Protein AF-A0A972WAC1-F1 (afdb_monomer)

Mean predicted aligned error: 2.47 Å

Secondary structure (DSSP, 8-state):
---EEEEEES-SSSSSHHHHHHHHHHT---EEEEEPHHHHHHHGGGSTTS-S-EEEETTB-

Radius of gyration: 11.5 Å; Cα contacts (8 Å, |Δi|>4): 78; chains: 1; bounding box: 31×18×28 Å

Solvent-accessible surface area (backbone atoms only — not comparable to full-atom values): 3712 Å² total; per-residue (Å²): 132,82,49,38,38,40,38,27,63,83,54,97,49,75,83,44,36,67,57,55,52,50,32,60,77,69,71,50,80,62,45,79,45,64,39,54,72,69,60,44,65,74,47,28,84,79,36,98,76,58,57,76,56,41,61,29,52,72,87,43,115

Structure (mmCIF, N/CA/C/O backbone):
data_AF-A0A972WAC1-F1
#
_entry.id   AF-A0A972WAC1-F1
#
loop_
_atom_site.group_PDB
_atom_site.id
_atom_site.type_symbol
_atom_site.label_atom_id
_atom_site.label_alt_id
_atom_site.label_comp_id
_atom_site.label_asym_id
_atom_site.label_entity_id
_atom_site.label_seq_id
_atom_site.pdbx_PDB_ins_code
_atom_site.Cartn_x
_atom_site.Cartn_y
_atom_site.Cartn_z
_atom_site.occupancy
_atom_site.B_iso_or_equiv
_atom_site.auth_seq_id
_atom_site.auth_comp_id
_atom_site.auth_asym_id
_atom_site.auth_atom_id
_atom_site.pdbx_PDB_model_num
ATOM 1 N N . MET A 1 1 ? -7.074 6.851 17.969 1.00 71.88 1 MET A N 1
ATOM 2 C CA . MET A 1 1 ? -7.560 6.150 16.762 1.00 71.88 1 MET A CA 1
ATOM 3 C C . MET A 1 1 ? -6.354 5.523 16.102 1.00 71.88 1 MET A C 1
ATOM 5 O O . MET A 1 1 ? -5.291 6.126 16.202 1.00 71.88 1 MET A O 1
ATOM 9 N N . SER A 1 2 ? -6.499 4.337 15.513 1.00 89.62 2 SER A N 1
ATOM 10 C CA . SER A 1 2 ? -5.394 3.704 14.789 1.00 89.62 2 SER A CA 1
ATOM 11 C C . SER A 1 2 ? -5.020 4.514 13.551 1.00 89.62 2 SER A C 1
ATOM 13 O O . SER A 1 2 ? -5.904 5.101 12.923 1.00 89.62 2 SER A O 1
ATOM 15 N N . SER A 1 3 ? -3.732 4.558 13.216 1.00 95.50 3 SER A N 1
ATOM 16 C CA . SER A 1 3 ? -3.254 5.156 11.970 1.00 95.50 3 SER A CA 1
ATOM 17 C C . SER A 1 3 ? -3.226 4.110 10.859 1.00 95.50 3 SER A C 1
ATOM 19 O O . SER A 1 3 ? -2.785 2.978 11.060 1.00 95.50 3 SER A O 1
ATOM 21 N N . TYR A 1 4 ? -3.705 4.496 9.679 1.00 98.25 4 TYR A N 1
ATOM 22 C CA . TYR A 1 4 ? -3.760 3.635 8.503 1.00 98.25 4 TYR A CA 1
ATOM 23 C C . TYR A 1 4 ? -3.002 4.285 7.353 1.00 98.25 4 TYR A C 1
ATOM 25 O O . TYR A 1 4 ? -3.243 5.451 7.041 1.00 98.25 4 TYR A O 1
ATOM 33 N N . LYS A 1 5 ? -2.131 3.521 6.693 1.00 98.12 5 LYS A N 1
ATOM 34 C CA . LYS A 1 5 ? -1.463 3.943 5.457 1.00 98.12 5 LYS A CA 1
ATOM 35 C C . LYS A 1 5 ? -1.549 2.840 4.417 1.00 98.12 5 LYS A C 1
ATOM 37 O O . LYS A 1 5 ? -1.075 1.727 4.641 1.00 98.12 5 LYS A O 1
ATOM 42 N N . LEU A 1 6 ? -2.138 3.156 3.272 1.00 97.88 6 LEU A N 1
ATOM 43 C CA . LEU A 1 6 ? -2.191 2.277 2.113 1.00 97.88 6 LEU A CA 1
ATOM 44 C C . LEU A 1 6 ? -1.136 2.725 1.104 1.00 97.88 6 LEU A C 1
ATOM 46 O O . LEU A 1 6 ? -1.241 3.808 0.540 1.00 97.88 6 LEU A O 1
ATOM 50 N N . SER A 1 7 ? -0.155 1.869 0.833 1.00 97.94 7 SER A N 1
ATOM 51 C CA . SER A 1 7 ? 0.828 2.079 -0.227 1.00 97.94 7 SER A CA 1
ATOM 52 C C . SER A 1 7 ? 0.451 1.296 -1.483 1.00 97.94 7 SER A C 1
ATOM 54 O O . SER A 1 7 ? 0.360 0.063 -1.461 1.00 97.94 7 SER A O 1
ATOM 56 N N . TYR A 1 8 ? 0.252 1.996 -2.601 1.00 98.12 8 TYR A N 1
ATOM 57 C CA . TYR A 1 8 ? 0.006 1.392 -3.916 1.00 98.12 8 TYR A CA 1
ATOM 58 C C . TYR A 1 8 ? 0.466 2.315 -5.052 1.00 98.12 8 TYR A C 1
ATOM 60 O O . TYR A 1 8 ? 0.857 3.453 -4.820 1.00 98.12 8 TYR A O 1
ATOM 68 N N . PHE A 1 9 ? 0.423 1.828 -6.292 1.00 97.81 9 PHE A N 1
ATOM 69 C CA . PHE A 1 9 ? 0.675 2.673 -7.456 1.00 97.81 9 PHE A CA 1
ATOM 70 C C . PHE A 1 9 ? -0.411 3.738 -7.632 1.00 97.81 9 PHE A C 1
ATOM 72 O O . PHE A 1 9 ? -1.573 3.543 -7.243 1.00 97.81 9 PHE A O 1
ATOM 79 N N . ASP A 1 10 ? -0.032 4.836 -8.286 1.00 96.25 10 ASP A N 1
ATOM 80 C CA . ASP A 1 10 ? -0.954 5.878 -8.739 1.00 96.25 10 ASP A CA 1
ATOM 81 C C . ASP A 1 10 ? -1.774 5.418 -9.958 1.00 96.25 10 ASP A C 1
ATOM 83 O O . ASP A 1 10 ? -1.617 5.891 -11.083 1.00 96.25 10 ASP A O 1
ATOM 87 N N . PHE A 1 11 ? -2.620 4.413 -9.737 1.00 92.62 11 PHE A N 1
ATOM 88 C CA . PHE A 1 11 ? -3.586 3.920 -10.708 1.00 92.62 11 PHE A CA 1
ATOM 89 C C . PHE A 1 11 ? -5.007 4.196 -10.235 1.00 92.62 11 PHE A C 1
ATOM 91 O O . PHE A 1 11 ? -5.348 3.981 -9.068 1.00 92.62 11 PHE A O 1
ATOM 98 N N . ASN A 1 12 ? -5.847 4.588 -11.191 1.00 86.31 12 ASN A N 1
ATOM 99 C CA . ASN A 1 12 ? -7.294 4.590 -11.035 1.00 86.31 12 ASN A CA 1
ATOM 100 C C . ASN A 1 12 ? -7.776 3.136 -11.157 1.00 86.31 12 ASN A C 1
ATOM 102 O O . ASN A 1 12 ? -7.931 2.622 -12.266 1.00 86.31 12 ASN A O 1
ATOM 106 N N . GLY A 1 13 ? -7.928 2.446 -10.022 1.00 91.44 13 GLY A N 1
ATOM 107 C CA . GLY A 1 13 ? -8.262 1.022 -9.969 1.00 91.44 13 GLY A CA 1
ATOM 108 C C . GLY A 1 13 ? -7.107 0.110 -9.532 1.00 91.44 13 GLY A C 1
ATOM 109 O O . GLY A 1 13 ? -6.202 0.486 -8.786 1.00 91.44 13 GLY A O 1
ATOM 110 N N . GLY A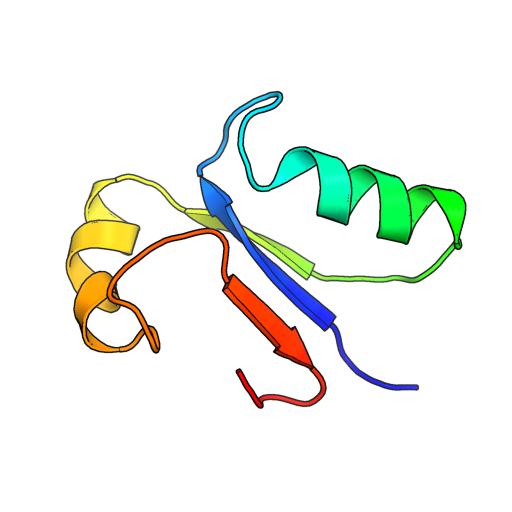 1 14 ? -7.150 -1.142 -9.992 1.00 94.94 14 GLY A N 1
ATOM 111 C CA . GLY A 1 14 ? -6.159 -2.161 -9.644 1.00 94.94 14 GLY A CA 1
ATOM 112 C C . GLY A 1 14 ? -6.374 -2.769 -8.257 1.00 94.94 14 GLY A C 1
ATOM 113 O O . GLY A 1 14 ? -7.484 -2.803 -7.733 1.00 94.94 14 GLY A O 1
ATOM 114 N N . ARG A 1 15 ? -5.303 -3.310 -7.668 1.00 96.12 15 ARG A N 1
ATOM 115 C CA . ARG A 1 15 ? -5.386 -4.094 -6.422 1.00 96.12 15 ARG A CA 1
ATOM 116 C C . ARG A 1 15 ? -5.526 -3.235 -5.160 1.00 96.12 15 ARG A C 1
ATOM 118 O O . ARG A 1 15 ? -6.001 -3.756 -4.159 1.00 96.12 15 ARG A O 1
ATOM 125 N N . GLY A 1 16 ? -5.123 -1.962 -5.198 1.00 96.56 16 GLY A N 1
ATOM 126 C CA . GLY A 1 16 ? -5.272 -1.031 -4.070 1.00 96.56 16 GLY A CA 1
ATOM 127 C C . GLY A 1 16 ? -6.674 -0.424 -3.946 1.00 96.56 16 GLY A C 1
ATOM 128 O O . GLY A 1 16 ? -7.100 -0.077 -2.849 1.00 96.56 16 GLY A O 1
ATOM 129 N N . GLU A 1 17 ? -7.422 -0.348 -5.047 1.00 97.38 17 GLU A N 1
ATOM 130 C CA . GLU A 1 17 ? -8.719 0.336 -5.091 1.00 97.38 17 GLU A CA 1
ATOM 131 C C . GLU A 1 17 ? -9.792 -0.246 -4.159 1.00 97.38 17 GLU A C 1
ATOM 133 O O . GLU A 1 17 ? -10.460 0.537 -3.482 1.00 97.38 17 GLU A O 1
ATOM 138 N N . PRO A 1 18 ? -9.947 -1.581 -4.025 1.00 97.75 18 PRO A N 1
ATOM 139 C CA . PRO A 1 18 ? -10.922 -2.137 -3.089 1.00 97.75 18 PRO A CA 1
ATOM 140 C C . PRO A 1 18 ? -10.701 -1.669 -1.644 1.00 97.75 18 PRO A C 1
ATOM 142 O O . PRO A 1 18 ? -11.666 -1.466 -0.912 1.00 97.75 18 PRO A O 1
ATOM 145 N N . VAL A 1 19 ? -9.442 -1.456 -1.240 1.00 97.50 19 VAL A N 1
ATOM 146 C CA . VAL A 1 19 ? -9.097 -0.981 0.107 1.00 97.50 19 VAL A CA 1
ATOM 147 C C . VAL A 1 19 ? -9.441 0.503 0.270 1.00 97.50 19 VAL A C 1
ATOM 149 O O . VAL A 1 19 ? -10.030 0.873 1.283 1.00 97.50 19 VAL A O 1
ATOM 152 N N . ARG A 1 20 ? -9.166 1.342 -0.741 1.00 97.81 20 ARG A N 1
ATOM 153 C CA . ARG A 1 20 ? -9.577 2.762 -0.741 1.00 97.81 20 ARG A CA 1
ATOM 154 C C . ARG A 1 20 ? -11.091 2.903 -0.596 1.00 97.81 20 ARG A C 1
ATOM 156 O O . ARG A 1 20 ? -11.564 3.651 0.255 1.00 97.81 20 ARG A O 1
ATOM 163 N N . ILE A 1 21 ? -11.849 2.138 -1.386 1.00 97.81 21 ILE A N 1
ATOM 164 C CA . ILE A 1 21 ? -13.317 2.123 -1.326 1.00 97.81 21 ILE A CA 1
ATOM 165 C C . ILE A 1 21 ? -13.792 1.718 0.071 1.00 97.81 21 ILE A C 1
ATOM 167 O O . ILE A 1 21 ? -14.687 2.363 0.609 1.00 97.81 21 ILE A O 1
ATOM 171 N N . ALA A 1 22 ? -13.188 0.690 0.676 1.00 98.19 22 ALA A N 1
ATOM 172 C CA . ALA A 1 22 ? -13.552 0.245 2.017 1.00 98.19 22 ALA A CA 1
ATOM 173 C C . ALA A 1 22 ? -13.331 1.339 3.077 1.00 98.19 22 ALA A C 1
ATOM 175 O O . ALA A 1 22 ? -14.232 1.589 3.877 1.00 98.19 22 ALA A O 1
ATOM 176 N N . PHE A 1 23 ? -12.184 2.029 3.056 1.00 97.88 23 PHE A N 1
ATOM 177 C CA . PHE A 1 23 ? -11.916 3.135 3.982 1.00 97.88 23 PHE A CA 1
ATOM 178 C C .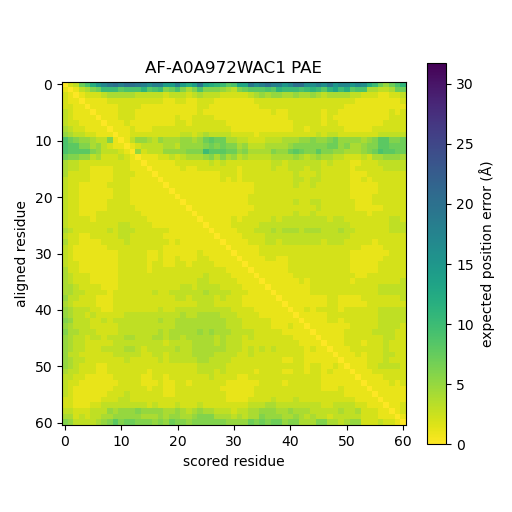 PHE A 1 23 ? -12.909 4.287 3.818 1.00 97.88 23 PHE A C 1
ATOM 180 O O . PHE A 1 23 ? -13.500 4.734 4.802 1.00 97.88 23 PHE A O 1
ATOM 187 N N . HIS A 1 24 ? -13.157 4.719 2.579 1.00 97.75 24 HIS A N 1
ATOM 188 C CA . HIS A 1 24 ? -14.117 5.788 2.306 1.00 97.75 24 HIS A CA 1
ATOM 189 C C . HIS A 1 24 ? -15.549 5.401 2.692 1.00 97.75 24 HIS A C 1
ATOM 191 O O . HIS A 1 24 ? -16.241 6.198 3.321 1.00 97.75 24 HIS A O 1
ATOM 197 N N . ALA A 1 25 ? -15.989 4.180 2.374 1.00 98.44 25 ALA A N 1
ATOM 198 C CA 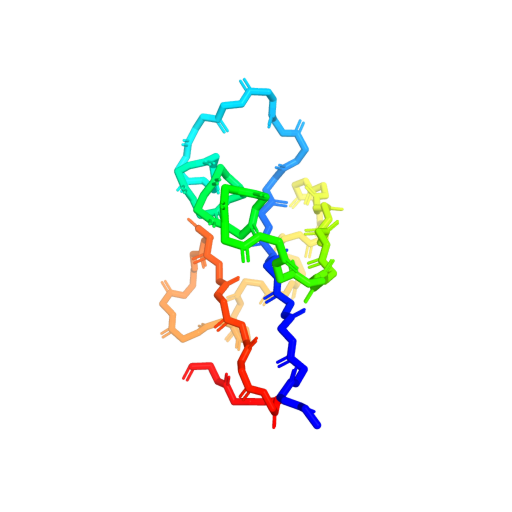. ALA A 1 25 ? -17.317 3.688 2.738 1.00 98.44 25 ALA A CA 1
ATOM 199 C C . ALA A 1 25 ? -17.509 3.590 4.261 1.00 98.44 25 ALA A C 1
ATOM 201 O O . ALA A 1 25 ? -18.613 3.810 4.754 1.00 98.44 25 ALA A O 1
ATOM 202 N N . ALA A 1 26 ? -16.440 3.287 5.002 1.00 97.75 26 ALA A N 1
ATOM 203 C CA . ALA A 1 26 ? -16.444 3.244 6.462 1.00 97.75 26 ALA A CA 1
ATOM 204 C C . ALA A 1 26 ? -16.267 4.624 7.128 1.00 97.75 26 ALA A C 1
ATOM 206 O O . ALA A 1 26 ? -16.393 4.720 8.347 1.00 97.75 26 ALA A O 1
ATOM 207 N N . GLY A 1 27 ? -15.957 5.681 6.366 1.00 97.38 27 GLY A N 1
ATOM 208 C CA . GLY A 1 27 ? -15.645 7.005 6.915 1.00 97.38 27 GLY A CA 1
ATOM 209 C C . GLY A 1 27 ? -14.364 7.034 7.758 1.00 97.38 27 GLY A C 1
ATOM 210 O O . GLY A 1 27 ? -14.251 7.853 8.667 1.00 97.38 27 GLY A O 1
ATOM 211 N N . ILE A 1 28 ? -13.422 6.124 7.491 1.00 97.19 28 ILE A N 1
ATOM 212 C CA . ILE A 1 28 ? -12.145 6.024 8.205 1.00 97.19 28 ILE A CA 1
ATOM 213 C C . ILE A 1 28 ? -11.086 6.809 7.431 1.00 97.19 2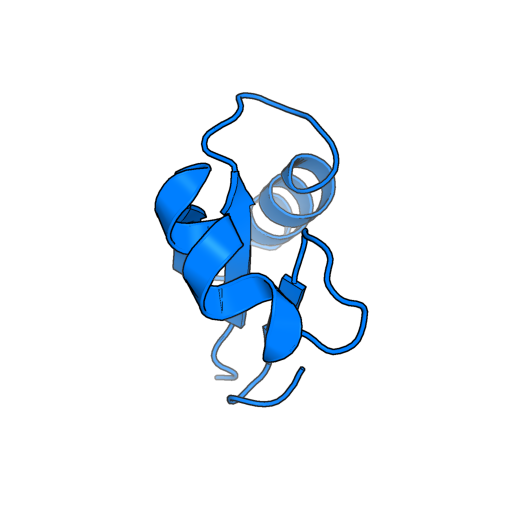8 ILE A C 1
ATOM 215 O O . ILE A 1 28 ? -10.873 6.575 6.242 1.00 97.19 28 ILE A O 1
ATOM 219 N N . GLU A 1 29 ? -10.411 7.727 8.118 1.00 97.31 29 GLU A N 1
ATOM 220 C CA . GLU A 1 29 ? -9.272 8.458 7.566 1.00 97.31 29 GLU A CA 1
ATOM 221 C C . GLU A 1 29 ? -8.049 7.540 7.431 1.00 97.31 29 GLU A C 1
ATOM 223 O O . GLU A 1 29 ? -7.750 6.736 8.317 1.00 97.31 29 GLU A O 1
ATOM 228 N N . PHE A 1 30 ? -7.343 7.665 6.310 1.00 98.00 30 PHE A N 1
ATOM 229 C CA . PHE A 1 30 ? -6.127 6.919 6.015 1.00 98.00 30 PHE A CA 1
ATOM 230 C C . PHE A 1 30 ? -5.223 7.730 5.080 1.00 98.00 30 PHE A C 1
ATOM 232 O O . PHE A 1 30 ? -5.692 8.579 4.321 1.00 98.00 30 PHE A O 1
ATOM 239 N N . GLU A 1 31 ? -3.927 7.441 5.106 1.00 98.25 31 GLU A N 1
ATOM 240 C CA . GLU A 1 31 ? -2.960 7.967 4.146 1.00 98.25 31 GLU A CA 1
ATOM 241 C C . GLU A 1 31 ? -2.976 7.108 2.866 1.00 98.25 31 GLU A C 1
ATOM 243 O O . GLU A 1 31 ? -2.608 5.931 2.893 1.00 98.25 31 GLU A O 1
ATOM 248 N N . ASP A 1 32 ? -3.393 7.685 1.734 1.00 97.56 32 ASP A N 1
ATOM 249 C CA . ASP A 1 32 ? -3.272 7.074 0.399 1.00 97.56 32 ASP A CA 1
ATOM 250 C C . ASP A 1 32 ? -1.890 7.398 -0.188 1.00 97.56 32 ASP A C 1
ATOM 252 O O . ASP A 1 32 ? -1.717 8.351 -0.951 1.00 97.56 32 ASP A O 1
ATOM 256 N N . ASN A 1 33 ? -0.884 6.619 0.209 1.00 97.56 33 ASN A N 1
ATOM 257 C CA . ASN A 1 33 ? 0.497 6.791 -0.222 1.00 97.56 33 ASN A CA 1
ATOM 258 C C . ASN A 1 33 ? 0.702 6.215 -1.636 1.00 97.56 33 ASN A C 1
ATOM 260 O O . ASN A 1 33 ? 0.810 4.998 -1.838 1.00 97.56 33 ASN A O 1
ATOM 264 N N . ARG A 1 34 ? 0.758 7.101 -2.631 1.00 97.75 34 ARG A N 1
ATOM 265 C CA . ARG A 1 34 ? 0.860 6.746 -4.050 1.00 97.75 34 ARG A CA 1
ATOM 266 C C . ARG A 1 34 ? 2.307 6.743 -4.518 1.00 97.75 34 ARG A C 1
ATOM 268 O O . ARG A 1 34 ? 2.974 7.769 -4.501 1.00 97.75 34 ARG A O 1
ATOM 275 N N . LEU A 1 35 ? 2.762 5.583 -4.976 1.00 97.50 35 LEU A N 1
ATOM 276 C CA . LEU A 1 35 ? 4.145 5.345 -5.375 1.00 97.50 35 LEU A CA 1
ATOM 277 C C . LEU A 1 35 ? 4.294 5.325 -6.897 1.00 97.50 35 LEU A C 1
ATOM 279 O O . LEU A 1 35 ? 3.489 4.725 -7.616 1.00 97.50 35 LEU A O 1
ATOM 283 N N . SER A 1 36 ? 5.386 5.901 -7.386 1.00 97.88 36 SER A N 1
ATOM 284 C CA . SER A 1 36 ? 5.896 5.661 -8.732 1.00 97.88 36 SER A CA 1
ATOM 285 C C . SER A 1 36 ? 6.630 4.314 -8.823 1.00 97.88 36 SER A C 1
ATOM 287 O O . SER A 1 36 ? 7.019 3.702 -7.823 1.00 97.88 36 SER A O 1
ATOM 289 N N . PHE A 1 37 ? 6.864 3.832 -10.047 1.00 97.12 37 PHE A N 1
ATOM 290 C CA . PHE A 1 37 ? 7.645 2.609 -10.264 1.00 97.12 37 PHE A CA 1
ATOM 291 C C . PHE A 1 37 ? 9.082 2.681 -9.710 1.00 97.12 37 PHE A C 1
ATOM 293 O O . PHE A 1 37 ? 9.499 1.697 -9.096 1.00 97.12 37 PHE A O 1
ATOM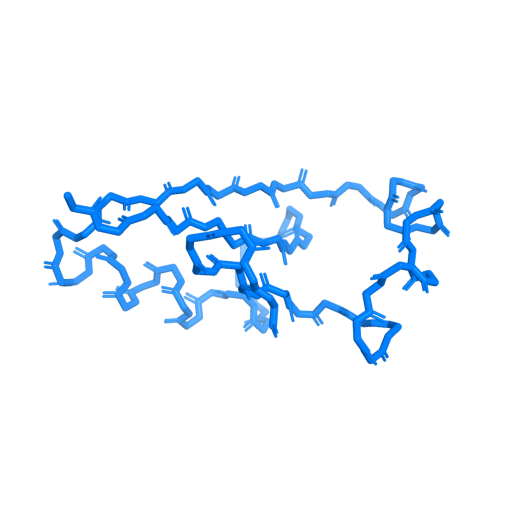 300 N N . PRO A 1 38 ? 9.844 3.786 -9.873 1.00 98.12 38 PRO A N 1
ATOM 301 C CA . PRO A 1 38 ? 11.169 3.916 -9.264 1.00 98.12 38 PRO A CA 1
ATOM 302 C C . PRO A 1 38 ? 11.146 3.883 -7.732 1.00 98.12 38 PRO A C 1
ATOM 304 O O . PRO A 1 38 ? 11.962 3.183 -7.135 1.00 98.12 38 PRO A O 1
ATOM 307 N N . GLU A 1 39 ? 10.195 4.578 -7.097 1.00 97.81 39 GLU A N 1
ATOM 308 C CA . GLU A 1 39 ? 10.044 4.570 -5.634 1.00 97.81 39 GLU A CA 1
ATOM 309 C C . GLU A 1 39 ? 9.737 3.163 -5.124 1.00 97.81 39 GLU A C 1
ATOM 311 O O . GLU A 1 39 ? 10.410 2.676 -4.213 1.00 97.81 39 GLU A O 1
ATOM 316 N N . PHE A 1 40 ? 8.803 2.458 -5.777 1.00 97.38 40 PHE A N 1
ATOM 317 C CA . PHE A 1 40 ? 8.549 1.053 -5.468 1.00 97.38 40 PHE A CA 1
ATOM 318 C C . PHE A 1 40 ? 9.799 0.192 -5.680 1.00 97.38 40 PHE A C 1
ATOM 320 O O . PHE A 1 40 ? 10.109 -0.643 -4.838 1.00 97.38 40 PHE A O 1
ATOM 327 N N . GLY A 1 41 ? 10.543 0.397 -6.769 1.00 97.81 41 GLY A N 1
ATOM 328 C CA . GLY A 1 41 ? 11.786 -0.323 -7.042 1.00 97.81 41 GLY A CA 1
ATOM 329 C C . GLY A 1 41 ? 12.810 -0.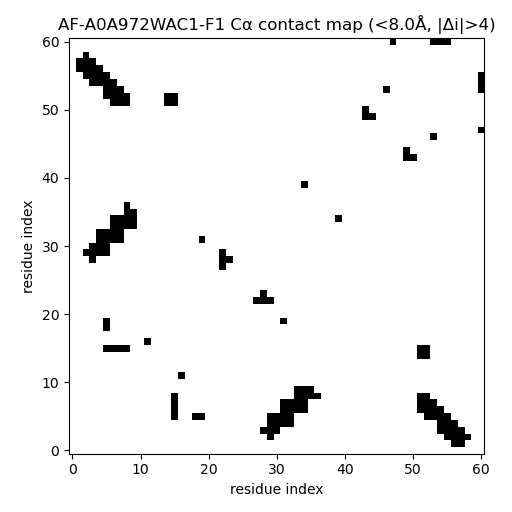196 -5.911 1.00 97.81 41 GLY A C 1
ATOM 330 O O . GLY A 1 41 ? 13.414 -1.199 -5.530 1.00 97.81 41 GLY A O 1
ATOM 331 N N . ALA A 1 42 ? 12.952 1.001 -5.336 1.00 97.56 42 ALA A N 1
ATOM 332 C CA . ALA A 1 42 ? 13.861 1.269 -4.223 1.00 97.56 42 ALA A CA 1
ATOM 333 C C . ALA A 1 42 ? 13.398 0.633 -2.900 1.00 97.56 42 ALA A C 1
ATOM 335 O O . ALA A 1 42 ? 14.228 0.131 -2.143 1.00 97.56 42 ALA A O 1
ATOM 336 N N . MET A 1 43 ? 12.089 0.615 -2.623 1.00 95.38 43 MET A N 1
ATOM 337 C CA . MET A 1 43 ? 11.545 0.092 -1.360 1.00 95.38 43 MET A CA 1
ATOM 338 C C . MET A 1 43 ? 11.048 -1.357 -1.427 1.00 95.38 43 MET A C 1
ATOM 340 O O . MET A 1 43 ? 10.668 -1.917 -0.407 1.00 95.38 43 MET A O 1
ATOM 344 N N . ARG A 1 44 ? 11.022 -2.003 -2.599 1.00 95.94 44 ARG A N 1
ATOM 345 C CA . ARG A 1 44 ? 10.395 -3.324 -2.788 1.00 95.94 44 ARG A CA 1
ATOM 346 C C . ARG A 1 44 ? 10.845 -4.338 -1.739 1.00 95.94 44 ARG A C 1
ATOM 348 O O . ARG A 1 44 ? 9.999 -5.017 -1.165 1.00 95.94 44 ARG A O 1
ATOM 355 N N . GLN A 1 45 ? 12.150 -4.390 -1.470 1.00 97.00 45 GLN A N 1
ATOM 356 C CA . GLN A 1 45 ? 12.754 -5.330 -0.521 1.00 97.00 45 GLN A CA 1
ATOM 357 C C . GLN A 1 45 ? 12.374 -5.091 0.948 1.00 97.00 45 GLN A C 1
ATOM 359 O O . GLN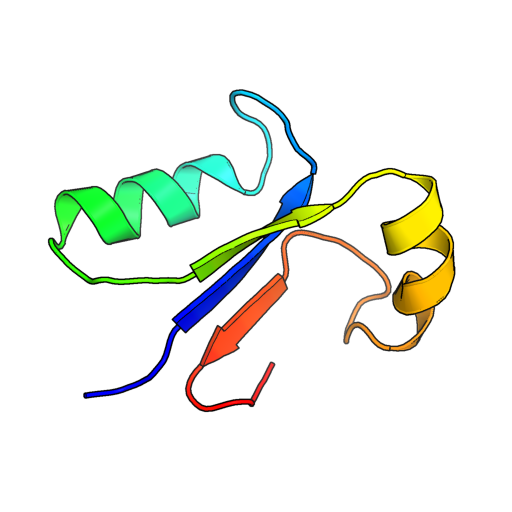 A 1 45 ? 12.536 -6.000 1.756 1.00 97.00 45 GLN A O 1
ATOM 364 N N . SER A 1 46 ? 11.862 -3.908 1.307 1.00 94.38 46 SER A N 1
ATOM 365 C CA . SER A 1 46 ? 11.388 -3.628 2.668 1.00 94.38 46 SER A CA 1
ATOM 366 C C . SER A 1 46 ? 9.931 -4.038 2.897 1.00 94.38 46 SER A C 1
ATOM 368 O O . SER A 1 46 ? 9.474 -4.056 4.037 1.00 94.38 46 SER A O 1
ATOM 370 N N . THR A 1 47 ? 9.192 -4.386 1.839 1.00 95.62 47 THR A N 1
ATOM 371 C CA . THR A 1 47 ? 7.808 -4.866 1.954 1.00 95.62 47 THR A CA 1
ATOM 372 C C . THR A 1 47 ? 7.776 -6.371 2.226 1.00 95.62 47 THR A C 1
ATOM 374 O O . THR A 1 47 ? 8.541 -7.131 1.632 1.00 95.62 47 THR A O 1
ATOM 377 N N . ARG A 1 48 ? 6.839 -6.830 3.065 1.00 94.94 48 ARG A N 1
ATOM 378 C CA . ARG A 1 48 ? 6.704 -8.226 3.526 1.00 94.94 48 ARG A CA 1
ATOM 379 C C . ARG A 1 48 ? 6.730 -9.264 2.402 1.00 94.94 48 ARG A C 1
ATOM 381 O O . ARG A 1 48 ? 7.260 -10.357 2.586 1.00 94.94 48 ARG A O 1
ATOM 388 N N . PHE A 1 49 ? 6.154 -8.930 1.249 1.00 96.56 49 PHE A N 1
ATOM 389 C CA . PHE A 1 49 ? 6.025 -9.834 0.102 1.00 96.56 49 PHE A CA 1
ATOM 390 C C . PHE A 1 49 ? 6.702 -9.315 -1.170 1.00 96.56 49 PHE A C 1
ATOM 392 O O . PHE A 1 49 ? 6.462 -9.848 -2.253 1.00 96.56 49 PHE A O 1
ATOM 399 N N . ASN A 1 50 ? 7.562 -8.297 -1.070 1.00 97.25 50 ASN A N 1
ATOM 400 C CA . ASN A 1 50 ? 8.191 -7.668 -2.234 1.00 97.25 50 ASN A CA 1
ATOM 401 C C . ASN A 1 50 ? 7.172 -7.180 -3.283 1.00 97.25 50 ASN A C 1
ATOM 403 O O . ASN A 1 50 ? 7.425 -7.275 -4.492 1.00 97.25 50 ASN A O 1
ATOM 407 N N . SER A 1 51 ? 6.006 -6.712 -2.829 1.00 96.81 51 SER A N 1
ATOM 408 C CA . SER A 1 51 ? 4.834 -6.431 -3.660 1.00 96.81 51 SER A CA 1
ATOM 409 C C . SER A 1 51 ? 3.950 -5.338 -3.067 1.00 96.81 51 SER A C 1
ATOM 411 O O . SER A 1 51 ? 3.976 -5.104 -1.864 1.00 96.81 51 SER A O 1
ATOM 413 N N . LEU A 1 52 ? 3.104 -4.751 -3.914 1.00 96.44 52 LEU A N 1
ATOM 414 C CA . LEU A 1 52 ? 2.025 -3.840 -3.533 1.00 96.44 52 LEU A CA 1
ATOM 415 C C . LEU A 1 52 ? 0.658 -4.449 -3.924 1.00 96.44 52 LEU A C 1
ATOM 417 O O . LEU A 1 52 ? 0.601 -5.240 -4.875 1.00 96.44 52 LEU A O 1
ATOM 421 N N . PRO A 1 53 ? -0.457 -4.059 -3.279 1.00 97.31 53 PRO A N 1
ATOM 422 C CA . PRO A 1 53 ? -0.567 -3.061 -2.212 1.00 97.31 53 PRO A CA 1
ATOM 423 C C . PRO A 1 53 ? -0.023 -3.545 -0.868 1.00 97.31 53 PRO A C 1
ATOM 425 O O . PRO A 1 53 ? 0.064 -4.744 -0.611 1.00 97.31 53 PRO A O 1
ATOM 428 N N . VAL A 1 54 ? 0.316 -2.579 -0.022 1.00 97.69 54 VAL A N 1
ATOM 429 C CA . VAL A 1 54 ? 0.722 -2.757 1.372 1.00 97.69 54 VAL A CA 1
ATOM 430 C C . VAL A 1 54 ? -0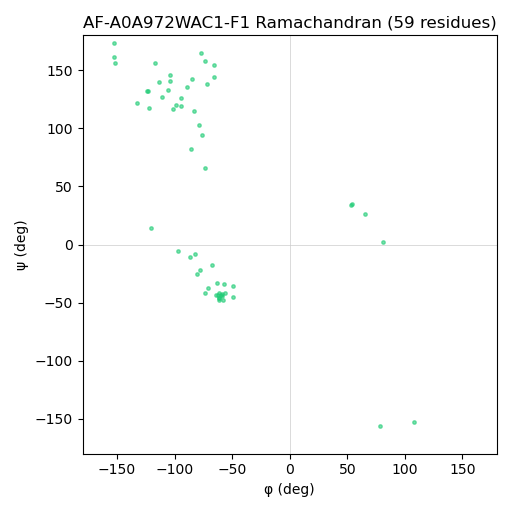.199 -1.912 2.239 1.00 97.69 54 VAL A C 1
ATOM 432 O O . VAL A 1 54 ? -0.397 -0.736 1.940 1.00 97.69 54 VAL A O 1
ATOM 435 N N . LEU A 1 55 ? -0.732 -2.495 3.309 1.00 97.69 55 LEU A N 1
ATOM 436 C CA . LEU A 1 55 ? -1.459 -1.763 4.338 1.00 97.69 55 LEU A CA 1
ATOM 437 C C . LEU A 1 55 ? -0.625 -1.766 5.616 1.00 97.69 55 LEU A C 1
ATOM 439 O O . LEU A 1 55 ? -0.228 -2.831 6.077 1.00 97.69 55 LEU A O 1
ATOM 443 N N . GLU A 1 56 ? -0.388 -0.588 6.178 1.00 97.44 56 GLU A N 1
ATOM 444 C CA . GLU A 1 56 ? 0.197 -0.426 7.503 1.00 97.44 56 GLU A CA 1
ATOM 445 C C . GLU A 1 56 ? -0.885 0.016 8.495 1.00 97.44 56 GLU A C 1
ATOM 447 O O . GLU A 1 56 ? -1.660 0.932 8.204 1.00 97.44 56 GLU A O 1
ATOM 452 N N . ILE A 1 57 ? -0.927 -0.639 9.656 1.00 97.44 57 ILE A N 1
ATOM 453 C CA . ILE A 1 57 ? -1.820 -0.335 10.778 1.00 97.44 57 ILE A CA 1
ATOM 454 C C . ILE A 1 57 ? -0.943 -0.055 11.993 1.00 97.44 57 ILE A C 1
ATOM 456 O O . ILE A 1 57 ? -0.188 -0.927 12.421 1.00 97.44 57 ILE A O 1
ATOM 460 N N . ASP A 1 58 ? -1.009 1.164 12.526 1.00 96.75 58 ASP A N 1
ATOM 461 C CA . ASP A 1 58 ? -0.208 1.591 13.680 1.00 96.75 58 ASP A CA 1
ATOM 462 C C . ASP A 1 58 ? 1.309 1.351 13.486 1.00 96.75 58 ASP A C 1
ATOM 464 O O . ASP A 1 58 ? 2.047 1.031 14.419 1.00 96.75 58 ASP A O 1
ATOM 468 N N . GLY A 1 59 ? 1.781 1.499 12.240 1.00 92.44 59 GLY A N 1
ATOM 469 C CA . GLY A 1 59 ? 3.179 1.302 11.835 1.00 92.44 59 GLY A CA 1
ATOM 470 C C . GLY A 1 59 ? 3.601 -0.156 11.604 1.00 92.44 59 GLY A C 1
ATOM 471 O O . GLY A 1 59 ? 4.766 -0.401 11.290 1.00 92.44 59 GLY A O 1
ATOM 472 N N . ALA A 1 60 ? 2.686 -1.120 11.738 1.00 92.88 60 ALA A N 1
ATOM 473 C CA . ALA A 1 60 ? 2.928 -2.536 1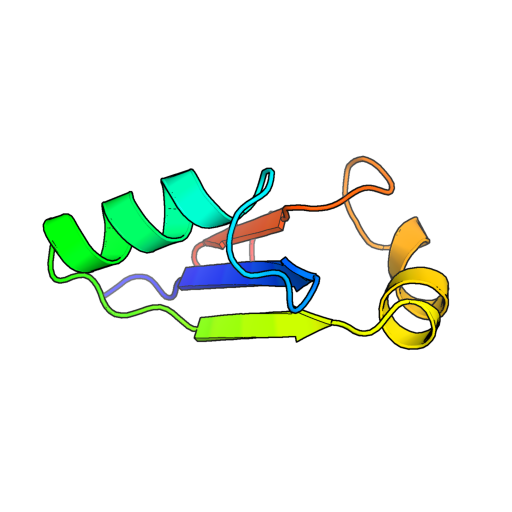1.462 1.00 92.88 60 ALA A CA 1
ATOM 474 C C . ALA A 1 60 ? 2.300 -2.971 10.129 1.00 92.88 60 ALA A C 1
ATOM 476 O O . ALA A 1 60 ? 1.236 -2.483 9.755 1.00 92.88 60 ALA A O 1
ATOM 477 N N . GLN A 1 61 ? 2.957 -3.906 9.437 1.00 86.25 61 GLN A N 1
ATOM 478 C CA . GLN A 1 61 ? 2.593 -4.403 8.103 1.00 86.25 61 GLN A CA 1
ATOM 479 C C . GLN A 1 61 ? 2.069 -5.846 8.126 1.00 86.25 61 GLN A C 1
ATOM 481 O O . GLN A 1 61 ? 2.542 -6.633 8.979 1.00 86.25 61 GLN A O 1
#

Sequence (61 aa):
MSSYKLSYFDFNGGRGEPVRIAFHAAGIEFEDNRLSFPEFGAMRQSTRFNSLPVLEIDGAQ

pLDDT: mean 96.0, std 4.03, range [71.88, 98.44]

Foldseek 3Di:
DKAKEWEDAPDPDDDSVVVVCVCVVVVHDYHDHHDDPVRLVVCLVVDPNSDDGDMDINNHD

Nearest PDB structures (foldseek):
  6ztc-assembly1_B  TM=9.753E-01  e=2.053E-05  Homo sapiens
  4oft-assembly1_B  TM=9.247E-01  e=1.917E-05  Necator americanus
  4edy-assembly1_B  TM=9.660E-01  e=2.355E-05  Homo sapiens
  4edz-assembly1_B  TM=9.526E-01  e=2.355E-05  Homo sapiens
  4ec0-assembly1_B  TM=9.603E-01  e=2.892E-05  Homo sapiens